Protein AF-0000000084522659 (afdb_homodimer)

pLDDT: mean 86.48, std 11.67, range [44.84, 96.38]

Organism: Aneurinibacillus migulanus (NCBI:txid47500)

Structure (mmCIF, N/CA/C/O backbone):
data_AF-0000000084522659-model_v1
#
loop_
_entity.id
_entity.type
_entity.pdbx_description
1 polymer 'Uncharacterized protein'
#
loop_
_atom_site.group_PDB
_atom_site.id
_atom_site.type_symbol
_atom_site.label_atom_id
_atom_site.label_alt_id
_atom_site.label_comp_id
_atom_site.label_asym_id
_atom_site.label_entity_id
_atom_site.label_seq_id
_atom_site.pdbx_PDB_ins_code
_atom_site.Cartn_x
_atom_site.Cartn_y
_atom_site.Cartn_z
_atom_site.occupancy
_atom_site.B_iso_or_equiv
_atom_site.auth_seq_id
_atom_site.auth_comp_id
_atom_site.auth_asym_id
_atom_site.auth_atom_id
_atom_site.pdbx_PDB_model_num
ATOM 1 N N . MET A 1 1 ? 7.316 15.859 1.615 1 91.12 1 MET A N 1
ATOM 2 C CA . MET A 1 1 ? 8.062 14.625 1.82 1 91.12 1 MET A CA 1
ATOM 3 C C . MET A 1 1 ? 7.426 13.469 1.056 1 91.12 1 MET A C 1
ATOM 5 O O . MET A 1 1 ? 6.203 13.375 0.969 1 91.12 1 MET A O 1
ATOM 9 N N . ILE A 1 2 ? 8.367 12.648 0.399 1 93.44 2 ILE A N 1
ATOM 10 C CA . ILE A 1 2 ? 7.852 11.516 -0.366 1 93.44 2 ILE A CA 1
ATOM 11 C C . ILE A 1 2 ? 8.391 10.211 0.219 1 93.44 2 ILE A C 1
ATOM 13 O O . ILE A 1 2 ? 9.594 10.086 0.467 1 93.44 2 ILE A O 1
ATOM 17 N N . CYS A 1 3 ? 7.516 9.297 0.613 1 95.25 3 CYS A N 1
ATOM 18 C CA . CYS A 1 3 ? 7.863 7.918 0.924 1 95.25 3 CYS A CA 1
ATOM 19 C C . CYS A 1 3 ? 7.676 7.02 -0.293 1 95.25 3 CYS A C 1
ATOM 21 O O . CYS A 1 3 ? 6.699 7.164 -1.03 1 95.25 3 CYS A O 1
ATOM 23 N N . ARG A 1 4 ? 8.656 6.117 -0.403 1 94.81 4 ARG A N 1
ATOM 24 C CA . ARG A 1 4 ? 8.648 5.352 -1.645 1 94.81 4 ARG A CA 1
ATOM 25 C C . ARG A 1 4 ? 9.188 3.941 -1.421 1 94.81 4 ARG A C 1
ATOM 27 O O . ARG A 1 4 ? 10.141 3.75 -0.659 1 94.81 4 ARG A O 1
ATOM 34 N N . VAL A 1 5 ? 8.477 3.064 -2.121 1 95.56 5 VAL A N 1
ATOM 35 C CA . VAL A 1 5 ? 9.016 1.707 -2.166 1 95.56 5 VAL A CA 1
ATOM 36 C C . VAL A 1 5 ? 8.953 1.177 -3.598 1 95.56 5 VAL A C 1
ATOM 38 O O . VAL A 1 5 ? 8.07 1.546 -4.367 1 95.56 5 VAL A O 1
ATOM 41 N N . LEU A 1 6 ? 9.922 0.299 -3.826 1 93.88 6 LEU A N 1
ATOM 42 C CA . LEU A 1 6 ? 9.953 -0.411 -5.102 1 93.88 6 LEU A CA 1
ATOM 43 C C . LEU A 1 6 ? 9.516 -1.86 -4.93 1 93.88 6 LEU A C 1
ATOM 45 O O . LEU A 1 6 ? 9.641 -2.428 -3.84 1 93.88 6 LEU A O 1
ATOM 49 N N . PHE A 1 7 ? 8.875 -2.371 -6.008 1 88.56 7 PHE A N 1
ATOM 50 C CA . PHE A 1 7 ? 8.594 -3.803 -5.977 1 88.56 7 PHE A CA 1
ATOM 51 C C . PHE A 1 7 ? 9.078 -4.477 -7.254 1 88.56 7 PHE A C 1
ATOM 53 O O . PHE A 1 7 ? 9.203 -3.828 -8.297 1 88.56 7 PHE A O 1
ATOM 60 N N . PRO A 1 8 ? 9.438 -5.766 -7.09 1 85 8 PRO A N 1
ATOM 61 C CA . PRO A 1 8 ? 9.969 -6.477 -8.25 1 85 8 PRO A CA 1
ATOM 62 C C . PRO A 1 8 ? 8.953 -6.605 -9.383 1 85 8 PRO A C 1
ATOM 64 O O . PRO A 1 8 ? 7.746 -6.496 -9.156 1 85 8 PRO A O 1
ATOM 67 N N . GLU A 1 9 ? 9.633 -6.832 -10.562 1 80.31 9 GLU A N 1
ATOM 68 C CA . GLU A 1 9 ? 8.797 -7.211 -11.695 1 80.31 9 GLU A CA 1
ATOM 69 C C . GLU A 1 9 ? 8.164 -8.578 -11.484 1 80.31 9 GLU A C 1
ATOM 71 O O . GLU A 1 9 ? 8.781 -9.477 -10.914 1 80.31 9 GLU A O 1
ATOM 76 N N . LYS A 1 10 ? 6.918 -8.688 -11.844 1 82.06 10 LYS A N 1
ATOM 77 C CA . LYS A 1 10 ? 6.203 -9.945 -11.641 1 82.06 10 LYS A CA 1
ATOM 78 C C . LYS A 1 10 ? 6.195 -10.336 -10.164 1 82.06 10 LYS A C 1
ATOM 80 O O . LYS A 1 10 ? 6.523 -11.477 -9.82 1 82.06 10 LYS A O 1
ATOM 85 N N . ALA A 1 11 ? 5.895 -9.484 -9.359 1 86.19 11 ALA A N 1
ATOM 86 C CA . ALA A 1 11 ? 5.961 -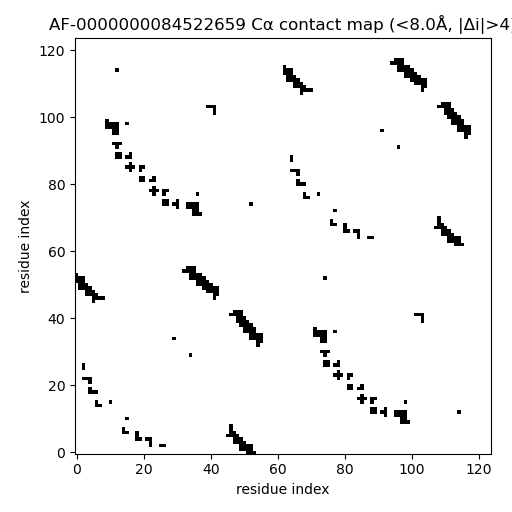9.664 -7.914 1 86.19 11 ALA A CA 1
ATOM 87 C C . ALA A 1 11 ? 5.023 -10.773 -7.449 1 86.19 11 ALA A C 1
ATOM 89 O O . ALA A 1 11 ? 3.889 -10.875 -7.926 1 86.19 11 ALA A O 1
ATOM 90 N N . ARG A 1 12 ? 5.598 -11.633 -6.617 1 90.31 12 ARG A N 1
ATOM 91 C CA . ARG A 1 12 ? 4.719 -12.5 -5.84 1 90.31 12 ARG A CA 1
ATOM 92 C C . ARG A 1 12 ? 4.07 -11.734 -4.691 1 90.31 12 ARG A C 1
ATOM 94 O O . ARG A 1 12 ? 4.52 -10.648 -4.336 1 90.31 12 ARG A O 1
ATOM 101 N N . ALA A 1 13 ? 3.049 -12.289 -4.141 1 91.94 13 ALA A N 1
ATOM 102 C CA . ALA A 1 13 ? 2.336 -11.68 -3.02 1 91.94 13 ALA A CA 1
ATOM 103 C C . ALA A 1 13 ? 3.291 -11.359 -1.875 1 91.94 13 ALA A C 1
ATOM 105 O O . ALA A 1 13 ? 3.215 -10.273 -1.284 1 91.94 13 ALA A O 1
ATOM 106 N N . ILE A 1 14 ? 4.238 -12.203 -1.634 1 91.5 14 ILE A N 1
ATOM 107 C CA . ILE A 1 14 ? 5.145 -12.023 -0.504 1 91.5 14 ILE A CA 1
ATOM 108 C C . ILE A 1 14 ? 6.07 -10.836 -0.771 1 91.5 14 ILE A C 1
ATOM 110 O O . ILE A 1 14 ? 6.406 -10.086 0.147 1 91.5 14 ILE A O 1
ATOM 114 N N . ASP A 1 15 ? 6.441 -10.688 -1.963 1 92.5 15 ASP A N 1
ATOM 115 C CA . ASP A 1 15 ? 7.305 -9.562 -2.318 1 92.5 15 ASP A CA 1
ATOM 116 C C . ASP A 1 15 ? 6.598 -8.227 -2.076 1 92.5 15 ASP A C 1
ATOM 118 O O . ASP A 1 15 ? 7.18 -7.305 -1.503 1 92.5 15 ASP A O 1
ATOM 122 N N . LEU A 1 16 ? 5.355 -8.211 -2.488 1 93.44 16 LEU A N 1
ATOM 123 C CA . LEU A 1 16 ? 4.578 -6.992 -2.301 1 93.44 16 LEU A CA 1
ATOM 124 C C . LEU A 1 16 ? 4.285 -6.754 -0.824 1 93.44 16 LEU A C 1
ATOM 126 O O . LEU A 1 16 ? 4.309 -5.613 -0.357 1 93.44 16 LEU A O 1
ATOM 130 N N . SER A 1 17 ? 4.082 -7.805 -0.126 1 94.62 17 SER A N 1
ATOM 131 C CA . SER A 1 17 ? 3.842 -7.691 1.309 1 94.62 17 SER A CA 1
ATOM 132 C C . SER A 1 17 ? 5.02 -7.035 2.018 1 94.62 17 SER A C 1
ATOM 134 O O . SER A 1 17 ? 4.836 -6.121 2.826 1 94.62 17 SER A O 1
ATOM 136 N N . VAL A 1 18 ? 6.176 -7.445 1.716 1 94.75 18 VAL A N 1
ATOM 137 C CA . VAL A 1 18 ? 7.387 -6.922 2.34 1 94.75 18 VAL A CA 1
ATOM 138 C C . VAL A 1 18 ? 7.555 -5.445 1.979 1 94.75 18 VAL A C 1
ATOM 140 O O . VAL A 1 18 ? 7.871 -4.621 2.84 1 94.75 18 VAL A O 1
ATOM 143 N N . SER A 1 19 ? 7.309 -5.16 0.74 1 95.38 19 SER A N 1
ATOM 144 C CA . SER A 1 19 ? 7.434 -3.779 0.285 1 95.38 19 SER A CA 1
ATOM 145 C C . SER A 1 19 ? 6.418 -2.875 0.973 1 95.38 19 SER A C 1
ATOM 147 O O . SER A 1 19 ? 6.758 -1.78 1.426 1 95.38 19 SER A O 1
ATOM 149 N N . LEU A 1 20 ? 5.211 -3.352 1.047 1 96 20 LEU A N 1
ATOM 150 C CA . LEU A 1 20 ? 4.156 -2.564 1.677 1 96 20 LEU A CA 1
ATOM 151 C C . LEU A 1 20 ? 4.43 -2.385 3.166 1 96 20 LEU A C 1
ATOM 153 O O . LEU A 1 20 ? 4.164 -1.319 3.727 1 96 20 LEU A O 1
ATOM 157 N N . ALA A 1 21 ? 4.996 -3.367 3.834 1 96.38 21 ALA A N 1
ATOM 158 C CA . ALA A 1 21 ? 5.359 -3.258 5.246 1 96.38 21 ALA A CA 1
ATOM 159 C C . ALA A 1 21 ? 6.457 -2.217 5.449 1 96.38 21 ALA A C 1
ATOM 161 O O . ALA A 1 21 ? 6.422 -1.45 6.414 1 96.38 21 ALA A O 1
ATOM 162 N N . SER A 1 22 ? 7.344 -2.24 4.555 1 96.31 22 SER A N 1
ATOM 163 C CA . SER A 1 22 ? 8.406 -1.241 4.598 1 96.31 22 SER A CA 1
ATOM 164 C C . SER A 1 22 ? 7.848 0.17 4.453 1 96.31 22 SER A C 1
ATOM 166 O O . SER A 1 22 ? 8.258 1.082 5.176 1 96.31 22 SER A O 1
ATOM 168 N N . LEU A 1 23 ? 6.945 0.337 3.521 1 96.38 23 LEU A N 1
ATOM 169 C CA . LEU A 1 23 ? 6.305 1.631 3.316 1 96.38 23 LEU A CA 1
ATOM 170 C C . LEU A 1 23 ? 5.52 2.051 4.555 1 96.38 23 LEU A C 1
ATOM 172 O O . LEU A 1 23 ? 5.586 3.209 4.973 1 96.38 23 LEU A O 1
ATOM 176 N N . ALA A 1 24 ? 4.848 1.132 5.117 1 95.75 24 ALA A N 1
ATOM 177 C CA . ALA A 1 24 ? 4.102 1.412 6.34 1 95.75 24 ALA A CA 1
ATOM 178 C C . ALA A 1 24 ? 5.031 1.896 7.453 1 95.75 24 ALA A C 1
ATOM 180 O O . ALA A 1 24 ? 4.711 2.85 8.164 1 95.75 24 ALA A O 1
ATOM 181 N N . THR A 1 25 ? 6.164 1.307 7.586 1 95.62 25 THR A N 1
ATOM 182 C CA . THR A 1 25 ? 7.156 1.685 8.586 1 95.62 25 THR A CA 1
ATOM 183 C C . THR A 1 25 ? 7.668 3.1 8.328 1 95.62 25 THR A C 1
ATOM 185 O O . THR A 1 25 ? 7.836 3.883 9.266 1 95.62 25 THR A O 1
ATOM 188 N N . GLN A 1 26 ? 7.93 3.404 7.086 1 94.62 26 GLN A N 1
ATOM 189 C CA . GLN A 1 26 ? 8.359 4.75 6.715 1 94.62 26 GLN A CA 1
ATOM 190 C C . GLN A 1 26 ? 7.328 5.793 7.133 1 94.62 26 GLN A C 1
ATOM 192 O O . GLN A 1 26 ? 7.68 6.836 7.684 1 94.62 26 GLN A O 1
ATOM 197 N N . LEU A 1 27 ? 6.082 5.484 6.848 1 94.12 27 LEU A N 1
ATOM 198 C CA . LEU A 1 27 ? 4.992 6.402 7.16 1 94.12 27 LEU A CA 1
ATOM 199 C C . LEU A 1 27 ? 4.852 6.586 8.664 1 94.12 27 LEU A C 1
ATOM 201 O O . LEU A 1 27 ? 4.602 7.695 9.141 1 94.12 27 LEU A O 1
ATOM 205 N N . MET A 1 28 ? 5.031 5.555 9.383 1 92.19 28 MET A N 1
ATOM 206 C CA . MET A 1 28 ? 4.969 5.617 10.836 1 92.19 28 MET A CA 1
ATOM 207 C C . MET A 1 28 ? 6.055 6.539 11.391 1 92.19 28 MET A C 1
ATOM 209 O O . MET A 1 28 ? 5.805 7.324 12.305 1 92.19 28 MET A O 1
ATOM 213 N N . LYS A 1 29 ? 7.148 6.465 10.773 1 90.25 29 LYS A N 1
ATOM 214 C CA . LYS A 1 29 ? 8.266 7.297 11.211 1 90.25 29 LYS A CA 1
ATOM 215 C C . LYS A 1 29 ? 8.039 8.758 10.844 1 90.25 29 LYS A C 1
ATOM 217 O O . LYS A 1 29 ? 8.531 9.656 11.531 1 90.25 29 LYS A O 1
ATOM 222 N N . ALA A 1 30 ? 7.336 8.953 9.773 1 83.62 30 ALA A N 1
ATOM 223 C CA . ALA A 1 30 ? 7.035 10.305 9.32 1 83.62 30 ALA A CA 1
ATOM 224 C C . ALA A 1 30 ? 6.016 10.977 10.234 1 83.62 30 ALA A C 1
ATOM 226 O O . ALA A 1 30 ? 5.906 12.203 10.266 1 83.62 30 ALA A O 1
ATOM 227 N N . GLU A 1 31 ? 5.172 10.266 10.977 1 74.5 31 GLU A N 1
ATOM 228 C CA . GLU A 1 31 ? 4.117 10.789 11.844 1 74.5 31 GLU A CA 1
ATOM 229 C C . GLU A 1 31 ? 4.695 11.602 12.992 1 74.5 31 GLU A C 1
ATOM 231 O O . GLU A 1 31 ? 4.004 12.438 13.578 1 74.5 31 GLU A O 1
ATOM 236 N N . THR A 1 32 ? 5.844 11.242 13.289 1 71.25 32 THR A N 1
ATOM 237 C CA . THR A 1 32 ? 6.43 12.055 14.344 1 71.25 32 THR A CA 1
ATOM 238 C C . THR A 1 32 ? 6.18 13.539 14.086 1 71.25 32 THR A C 1
ATOM 240 O O . THR A 1 32 ? 6.129 14.336 15.023 1 71.25 32 THR A O 1
ATOM 243 N N . HIS A 1 33 ? 5.754 13.867 12.93 1 67 33 HIS A N 1
ATOM 244 C CA . HIS A 1 33 ? 5.57 15.273 12.586 1 67 33 HIS A CA 1
ATOM 245 C C . HIS A 1 33 ? 4.137 15.547 12.133 1 67 33 HIS A C 1
ATOM 247 O O . HIS A 1 33 ? 3.893 16.484 11.375 1 67 33 HIS A O 1
ATOM 253 N N . GLN A 1 34 ? 3.23 14.828 12.539 1 79.12 34 GLN A N 1
ATOM 254 C CA . GLN A 1 34 ? 1.827 15.031 12.195 1 79.12 34 GLN A CA 1
ATOM 255 C C . GLN A 1 34 ? 1.665 15.359 10.711 1 79.12 34 GLN A C 1
ATOM 257 O O . GLN A 1 34 ? 1.317 16.484 10.352 1 79.12 34 GLN A O 1
ATOM 262 N N . ARG A 1 35 ? 1.857 14.484 9.883 1 89.19 35 ARG A N 1
ATOM 263 C CA . ARG A 1 35 ? 1.802 14.711 8.445 1 89.19 35 ARG A CA 1
ATOM 264 C C . ARG A 1 35 ? 0.535 14.117 7.844 1 89.19 35 ARG A C 1
ATOM 266 O O . ARG A 1 35 ? 0.05 13.078 8.305 1 89.19 35 ARG A O 1
ATOM 273 N N . ARG A 1 36 ? 0.112 14.883 6.902 1 91.56 36 ARG A N 1
ATOM 274 C CA . ARG A 1 36 ? -1.06 14.406 6.176 1 91.56 36 ARG A CA 1
ATOM 275 C C . ARG A 1 36 ? -0.671 13.883 4.797 1 91.56 36 ARG A C 1
ATOM 277 O O . ARG A 1 36 ? 0.319 14.328 4.215 1 91.56 36 ARG A O 1
ATOM 284 N N . VAL A 1 37 ? -1.474 12.93 4.375 1 91.12 37 VAL A N 1
ATOM 285 C CA . VAL A 1 37 ? -1.276 12.375 3.043 1 91.12 37 VAL A CA 1
ATOM 286 C C . VAL A 1 37 ? -1.912 13.289 1.999 1 91.12 37 VAL A C 1
ATOM 288 O O . VAL A 1 37 ? -3.1 13.609 2.086 1 91.12 37 VAL A O 1
ATOM 291 N N . THR A 1 38 ? -1.085 13.633 1.054 1 90.94 38 THR A N 1
ATOM 292 C CA . THR A 1 38 ? -1.627 14.523 0.035 1 90.94 38 THR A CA 1
ATOM 293 C C . THR A 1 38 ? -1.723 13.812 -1.312 1 90.94 38 THR A C 1
ATOM 295 O O . THR A 1 38 ? -2.367 14.312 -2.238 1 90.94 38 THR A O 1
ATOM 298 N N . GLY A 1 39 ? -1.103 12.641 -1.41 1 90.75 39 GLY A N 1
ATOM 299 C CA . GLY A 1 39 ? -1.16 11.914 -2.666 1 90.75 39 GLY A CA 1
ATOM 300 C C . GLY A 1 39 ? -0.596 10.508 -2.566 1 90.75 39 GLY A C 1
ATOM 301 O O . GLY A 1 39 ? 0.342 10.266 -1.806 1 90.75 39 GLY A O 1
ATOM 302 N N . ILE A 1 40 ? -1.202 9.594 -3.291 1 90.31 40 ILE A N 1
ATOM 303 C CA . ILE A 1 40 ? -0.701 8.234 -3.48 1 90.31 40 ILE A CA 1
ATOM 304 C C . ILE A 1 40 ? -0.581 7.938 -4.973 1 90.31 40 ILE A C 1
ATOM 306 O O . ILE A 1 40 ? -1.51 8.195 -5.742 1 90.31 40 ILE A O 1
ATOM 310 N N . ARG A 1 41 ? 0.595 7.422 -5.355 1 87.75 41 ARG A N 1
ATOM 311 C CA . ARG A 1 41 ? 0.812 7.145 -6.773 1 87.75 41 ARG A CA 1
ATOM 312 C C . ARG A 1 41 ? 1.475 5.785 -6.969 1 87.75 41 ARG A C 1
ATOM 314 O O . ARG A 1 41 ? 2.301 5.367 -6.156 1 87.75 41 ARG A O 1
ATOM 321 N N . PHE A 1 42 ? 0.977 5.137 -7.949 1 87.44 42 PHE A N 1
ATOM 322 C CA . PHE A 1 42 ? 1.654 3.943 -8.445 1 87.44 42 PHE A CA 1
ATOM 323 C C . PHE A 1 42 ? 2.326 4.219 -9.781 1 87.44 42 PHE A C 1
ATOM 325 O O . PHE A 1 42 ? 1.657 4.574 -10.758 1 87.44 42 PHE A O 1
ATOM 332 N N . ASN A 1 43 ? 3.578 4.082 -9.742 1 87.25 43 ASN A N 1
ATOM 333 C CA . ASN A 1 43 ? 4.332 4.211 -10.984 1 87.25 43 ASN A CA 1
ATOM 334 C C . ASN A 1 43 ? 4.602 2.85 -11.625 1 87.25 43 ASN A C 1
ATOM 336 O O . ASN A 1 43 ? 5.457 2.098 -11.156 1 87.25 43 ASN A O 1
ATOM 340 N N . LYS A 1 44 ? 3.947 2.631 -12.734 1 82.12 44 LYS A N 1
ATOM 341 C CA . LYS A 1 44 ? 4.039 1.332 -13.398 1 82.12 44 LYS A CA 1
ATOM 342 C C . LYS A 1 44 ? 5.41 1.139 -14.039 1 82.12 44 LYS A C 1
ATOM 344 O O . LYS A 1 44 ? 5.922 0.019 -14.102 1 82.12 44 LYS A O 1
ATOM 349 N N . GLN A 1 45 ? 5.879 2.166 -14.5 1 84 45 GLN A N 1
ATOM 350 C CA . GLN A 1 45 ? 7.156 2.09 -15.203 1 84 45 GLN A CA 1
ATOM 351 C C . GLN A 1 45 ? 8.289 1.737 -14.242 1 84 45 GLN A C 1
ATOM 353 O O . GLN A 1 45 ? 9.109 0.866 -14.539 1 84 45 GLN A O 1
ATOM 358 N N . ASP A 1 46 ? 8.242 2.361 -13.102 1 84.69 46 ASP A N 1
ATOM 359 C CA . ASP A 1 46 ? 9.305 2.15 -12.117 1 84.69 46 ASP A CA 1
ATOM 360 C C . ASP A 1 46 ? 8.922 1.051 -11.133 1 84.69 46 ASP A C 1
ATOM 362 O O . ASP A 1 46 ? 9.727 0.686 -10.266 1 84.69 46 ASP A O 1
ATOM 366 N N . LYS A 1 47 ? 7.746 0.595 -11.234 1 87.31 47 LYS A N 1
ATOM 367 C CA . LYS A 1 47 ? 7.246 -0.38 -10.266 1 87.31 47 LYS A CA 1
ATOM 368 C C . LYS A 1 47 ? 7.402 0.13 -8.836 1 87.31 47 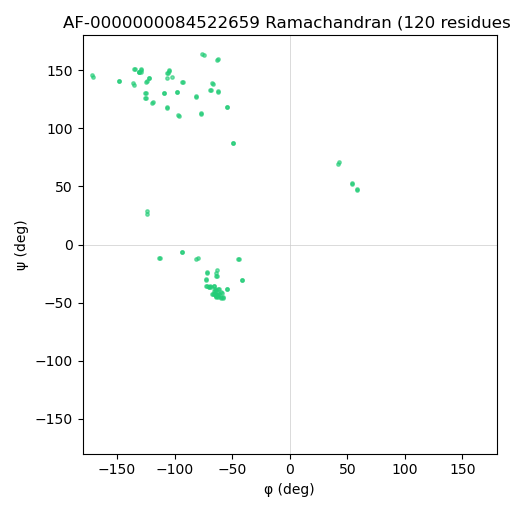LYS A C 1
ATOM 370 O O . LYS A 1 47 ? 7.941 -0.571 -7.977 1 87.31 47 LYS A O 1
ATOM 375 N N . ALA A 1 48 ? 6.898 1.303 -8.68 1 92.62 48 ALA A N 1
ATOM 376 C CA . ALA A 1 48 ? 7.059 1.939 -7.375 1 92.62 48 ALA A CA 1
ATOM 377 C C . ALA A 1 48 ? 5.719 2.453 -6.848 1 92.62 48 ALA A C 1
ATOM 379 O O . ALA A 1 48 ? 4.852 2.85 -7.625 1 92.62 48 ALA A O 1
ATOM 380 N N . ILE A 1 49 ? 5.574 2.447 -5.57 1 93.5 49 ILE A N 1
ATOM 381 C CA . ILE A 1 49 ? 4.492 3.133 -4.871 1 93.5 49 ILE A CA 1
ATOM 382 C C . ILE A 1 49 ? 5.051 4.34 -4.121 1 93.5 49 ILE A C 1
ATOM 384 O O . ILE A 1 49 ? 6.035 4.227 -3.389 1 93.5 49 ILE A O 1
ATOM 388 N N . GLU A 1 50 ? 4.391 5.48 -4.32 1 94.25 50 GLU A N 1
ATOM 389 C CA . GLU A 1 50 ? 4.828 6.723 -3.691 1 94.25 50 GLU A CA 1
ATOM 390 C C . GLU A 1 50 ? 3.699 7.363 -2.887 1 94.25 50 GLU A C 1
ATOM 392 O O . GLU A 1 50 ? 2.545 7.371 -3.322 1 94.25 50 GLU A O 1
ATOM 397 N N . VAL A 1 51 ? 4.098 7.852 -1.794 1 94 51 VAL A N 1
ATOM 398 C CA . VAL A 1 51 ? 3.168 8.586 -0.939 1 94 51 VAL A CA 1
ATOM 399 C C . VAL A 1 51 ? 3.723 9.977 -0.645 1 94 51 VAL A C 1
ATOM 401 O O . VAL A 1 51 ? 4.848 10.109 -0.159 1 94 51 VAL A O 1
ATOM 404 N N . GLU A 1 52 ? 2.879 10.945 -0.936 1 94.19 52 GLU A N 1
ATOM 405 C CA . GLU A 1 52 ? 3.262 12.328 -0.672 1 94.19 52 GLU A CA 1
ATOM 406 C C . GLU A 1 52 ? 2.684 12.82 0.652 1 94.19 52 GLU A C 1
ATOM 408 O O . GLU A 1 52 ? 1.485 12.68 0.903 1 94.19 52 GLU A O 1
ATOM 413 N N . LEU A 1 53 ? 3.572 13.406 1.427 1 94.19 53 LEU A N 1
ATOM 414 C CA . LEU A 1 53 ? 3.191 13.891 2.752 1 94.19 53 LEU A CA 1
ATOM 415 C C . LEU A 1 53 ? 3.467 15.383 2.889 1 94.19 53 LEU A C 1
ATOM 417 O O . LEU A 1 53 ? 4.43 15.891 2.316 1 94.19 53 LEU A O 1
ATOM 421 N N . GLU A 1 54 ? 2.547 15.984 3.607 1 91.94 54 GLU A N 1
ATOM 422 C CA . GLU A 1 54 ? 2.758 17.391 3.971 1 91.94 54 GLU A CA 1
ATOM 423 C C . GLU A 1 54 ? 2.516 17.609 5.461 1 91.94 54 GLU A C 1
ATOM 425 O O . GLU A 1 54 ? 1.705 16.922 6.074 1 91.94 54 GLU A O 1
ATOM 430 N N . GLU A 1 55 ? 3.299 18.578 5.953 1 88.25 55 GLU A N 1
ATOM 431 C CA . GLU A 1 55 ? 3.1 18.938 7.352 1 88.25 55 GLU A CA 1
ATOM 432 C C . GLU A 1 55 ? 1.756 19.625 7.559 1 88.25 55 GLU A C 1
ATOM 434 O O . GLU A 1 55 ? 1.324 20.422 6.719 1 88.25 55 GLU A O 1
ATOM 439 N N . ILE A 1 56 ? 1.055 19.172 8.578 1 81.94 56 ILE A N 1
ATOM 440 C CA . ILE A 1 56 ? -0.171 19.875 8.953 1 81.94 56 ILE A CA 1
ATOM 441 C C . ILE A 1 56 ? 0.176 21.141 9.719 1 81.94 56 ILE A C 1
ATOM 443 O O . ILE A 1 56 ? 0.875 21.094 10.734 1 81.94 56 ILE A O 1
ATOM 447 N N . PRO A 1 57 ? -0.149 22.234 9.047 1 72.69 57 PRO A N 1
ATOM 448 C CA . PRO A 1 57 ? 0.181 23.469 9.742 1 72.69 57 PRO A CA 1
ATOM 449 C C . PRO A 1 57 ? -0.422 23.547 11.141 1 72.69 57 PRO A C 1
ATOM 451 O O . PRO A 1 57 ? -1.505 23.016 11.383 1 72.69 57 PRO A O 1
ATOM 454 N N . ASP A 1 58 ? 0.412 23.641 12.148 1 65.88 58 ASP A N 1
ATOM 455 C CA . ASP A 1 58 ? -0.075 23.891 13.508 1 65.88 58 ASP A CA 1
ATOM 456 C C . ASP A 1 58 ? -1.045 25.062 13.539 1 65.88 58 ASP A C 1
ATOM 458 O O . ASP A 1 58 ? -0.728 26.156 13.047 1 65.88 58 ASP A O 1
ATOM 462 N N . GLU A 1 59 ? -2.326 24.703 13.305 1 58.53 59 GLU A N 1
ATOM 463 C CA . GLU A 1 59 ? -3.225 25.844 13.438 1 58.53 59 GLU A CA 1
ATOM 464 C C . GLU A 1 59 ? -2.836 26.703 14.633 1 58.53 59 GLU A C 1
ATOM 466 O O . GLU A 1 59 ? -3.314 27.844 14.766 1 58.53 59 GLU A O 1
ATOM 471 N N . SER A 1 60 ? -2.352 26.219 15.547 1 55.56 60 SER A N 1
ATOM 472 C CA . SER A 1 60 ? -2.123 27.141 16.641 1 55.56 60 SER A CA 1
ATOM 473 C C . SER A 1 60 ? -1.121 28.234 16.25 1 55.56 60 SER A C 1
ATOM 475 O O . SER A 1 60 ? -0.881 29.172 17.016 1 55.56 60 SER A O 1
ATOM 477 N N . SER A 1 61 ? -0.249 28 15.281 1 49.22 61 SER A N 1
ATOM 478 C CA . SER A 1 61 ? 0.643 29.141 15.031 1 49.22 61 SER A CA 1
ATOM 479 C C . SER A 1 61 ? -0.039 30.203 14.188 1 49.22 61 SER A C 1
ATOM 481 O O . SER A 1 61 ? 0.61 31.141 13.719 1 49.22 61 SER A O 1
ATOM 483 N N . LEU A 1 62 ? -1.167 29.859 13.625 1 44.84 62 LEU A N 1
ATOM 484 C CA . LEU A 1 62 ? -1.752 31.062 13.031 1 44.84 62 LEU A CA 1
ATOM 485 C C . LEU A 1 62 ? -2.396 31.938 14.102 1 44.84 62 LEU A C 1
ATOM 487 O O . LEU A 1 62 ? -3.072 31.438 15 1 44.84 62 LEU A O 1
ATOM 491 N N . MET B 1 1 ? -8.188 -13.484 -6.871 1 90.5 1 MET B N 1
ATOM 492 C CA . MET B 1 1 ? -8.375 -12.992 -5.508 1 90.5 1 MET B CA 1
ATOM 493 C C . MET B 1 1 ? -7.961 -11.531 -5.395 1 90.5 1 MET B C 1
ATOM 495 O O . MET B 1 1 ? -6.988 -11.109 -6.02 1 90.5 1 MET B O 1
ATOM 499 N N . ILE B 1 2 ? -8.859 -10.75 -4.613 1 93.06 2 ILE B N 1
ATOM 500 C CA . ILE B 1 2 ? -8.555 -9.336 -4.449 1 93.06 2 ILE B CA 1
ATOM 501 C C . ILE B 1 2 ? -8.359 -9.016 -2.969 1 93.06 2 ILE B C 1
ATOM 503 O O . ILE B 1 2 ? -9.188 -9.398 -2.133 1 93.06 2 ILE B O 1
ATOM 507 N N . CYS B 1 3 ? -7.199 -8.5 -2.6 1 95 3 CYS B N 1
ATOM 508 C CA . CYS B 1 3 ? -6.973 -7.891 -1.294 1 95 3 CYS B CA 1
ATOM 509 C C . CYS B 1 3 ? -7.227 -6.387 -1.341 1 95 3 CYS B C 1
ATOM 511 O O . CYS B 1 3 ? -6.844 -5.719 -2.301 1 95 3 CYS B O 1
ATOM 513 N N . ARG B 1 4 ? -7.859 -5.957 -0.234 1 94.69 4 ARG B N 1
ATOM 514 C CA . ARG B 1 4 ? -8.305 -4.57 -0.281 1 94.69 4 ARG B CA 1
ATOM 515 C C . ARG B 1 4 ? -8.266 -3.934 1.104 1 94.69 4 ARG B C 1
ATOM 517 O O . ARG B 1 4 ? -8.586 -4.586 2.102 1 94.69 4 ARG B O 1
ATOM 524 N N . VAL B 1 5 ? -7.832 -2.668 1.015 1 95.5 5 VAL B N 1
ATOM 525 C CA . VAL B 1 5 ? -7.941 -1.875 2.234 1 95.5 5 VAL B CA 1
ATOM 526 C C . VAL B 1 5 ? -8.516 -0.499 1.904 1 95.5 5 VAL B C 1
ATOM 528 O O . VAL B 1 5 ? -8.305 0.025 0.81 1 95.5 5 VAL B O 1
ATOM 531 N N . LEU B 1 6 ? -9.188 0.015 2.928 1 93.75 6 LEU B N 1
ATOM 532 C CA . LEU B 1 6 ? -9.711 1.374 2.848 1 93.75 6 LEU B CA 1
ATOM 533 C C . LEU B 1 6 ? -8.898 2.324 3.715 1 93.75 6 LEU B C 1
ATOM 535 O O . LEU B 1 6 ? -8.281 1.903 4.695 1 93.75 6 LEU B O 1
ATOM 539 N N . PHE B 1 7 ? -8.82 3.572 3.225 1 88.5 7 PHE B N 1
ATOM 540 C CA . PHE B 1 7 ? -8.211 4.57 4.102 1 88.5 7 PHE B CA 1
ATOM 541 C C . PHE B 1 7 ? -9.109 5.797 4.227 1 88.5 7 PHE B C 1
ATOM 543 O O . PHE B 1 7 ? -9.922 6.074 3.344 1 88.5 7 PHE B O 1
ATOM 550 N N . PRO B 1 8 ? -9 6.438 5.402 1 84.81 8 PRO B N 1
ATOM 551 C CA . PRO B 1 8 ? -9.867 7.59 5.645 1 84.81 8 PRO B CA 1
ATOM 552 C C . PRO B 1 8 ? -9.617 8.734 4.66 1 84.81 8 PRO B C 1
ATOM 554 O O . PRO B 1 8 ? -8.547 8.805 4.047 1 84.81 8 PRO B O 1
ATOM 557 N N . GLU B 1 9 ? -10.719 9.547 4.633 1 80.81 9 GLU B N 1
ATOM 558 C CA . GLU B 1 9 ? -10.547 10.805 3.922 1 80.81 9 GLU B CA 1
ATOM 559 C C . GLU B 1 9 ? -9.57 11.719 4.648 1 80.81 9 GLU B C 1
ATOM 561 O O . GLU B 1 9 ? -9.531 11.75 5.879 1 80.81 9 GLU B O 1
ATOM 566 N N . LYS B 1 10 ? -8.742 12.352 3.904 1 82.19 10 LYS B N 1
ATOM 567 C CA . LYS B 1 10 ? -7.738 13.227 4.508 1 82.19 10 LYS B CA 1
ATOM 568 C C . LYS B 1 10 ? -6.848 12.445 5.473 1 82.19 10 LYS B C 1
ATOM 570 O O . LYS B 1 10 ? -6.641 12.867 6.613 1 82.19 10 LYS B O 1
ATOM 575 N N . ALA B 1 11 ? -6.402 11.391 5.094 1 86.56 11 ALA B N 1
ATOM 576 C CA . ALA B 1 11 ? -5.645 10.469 5.938 1 86.56 11 ALA B CA 1
ATOM 577 C C . ALA B 1 11 ? -4.355 11.117 6.434 1 86.56 11 ALA B C 1
ATOM 579 O O . ALA B 1 11 ? -3.666 11.805 5.676 1 86.56 11 ALA B O 1
ATOM 580 N N . ARG B 1 12 ? -4.156 10.977 7.738 1 90.38 12 ARG B N 1
ATOM 581 C CA . ARG B 1 12 ? -2.812 11.227 8.258 1 90.38 12 ARG B CA 1
ATOM 582 C C . ARG B 1 12 ? -1.871 10.07 7.906 1 90.38 12 ARG B C 1
ATOM 584 O O . ARG B 1 12 ? -2.32 8.984 7.547 1 90.38 12 ARG B O 1
ATOM 591 N N . ALA B 1 13 ? -0.627 10.312 8.008 1 92.12 13 ALA B N 1
ATOM 592 C CA . ALA B 1 13 ? 0.391 9.305 7.727 1 92.12 13 ALA B CA 1
ATOM 593 C C . ALA B 1 13 ? 0.151 8.039 8.547 1 92.12 13 ALA B C 1
ATOM 595 O O . ALA B 1 13 ? 0.251 6.922 8.023 1 92.12 13 ALA B O 1
ATOM 596 N N . ILE B 1 14 ? -0.265 8.18 9.766 1 91.94 14 ILE B N 1
ATOM 597 C CA . ILE B 1 14 ? -0.441 7.035 10.648 1 91.94 14 ILE B CA 1
ATOM 598 C C . ILE B 1 14 ? -1.632 6.199 10.188 1 91.94 14 ILE B C 1
ATOM 600 O O . ILE B 1 14 ? -1.605 4.969 10.266 1 91.94 14 ILE B O 1
ATOM 604 N N . ASP B 1 15 ? -2.617 6.816 9.719 1 92.56 15 ASP B N 1
ATOM 605 C CA . ASP B 1 15 ? -3.787 6.102 9.227 1 92.56 15 ASP B CA 1
ATOM 606 C C . ASP B 1 15 ? -3.43 5.23 8.023 1 92.56 15 ASP B C 1
ATOM 608 O O . ASP B 1 15 ? -3.826 4.062 7.953 1 92.56 15 ASP B O 1
ATOM 612 N N . LEU B 1 16 ? -2.662 5.836 7.152 1 93.5 16 LEU B N 1
ATOM 613 C CA . LEU B 1 16 ? -2.244 5.094 5.969 1 93.5 16 LEU B CA 1
ATOM 614 C C . LEU B 1 16 ? -1.285 3.969 6.344 1 93.5 16 LEU B C 1
ATOM 616 O O . LEU B 1 16 ? -1.349 2.877 5.773 1 93.5 16 LEU B O 1
ATOM 620 N N . SER B 1 17 ? -0.479 4.23 7.289 1 94.75 17 SER B N 1
ATOM 621 C CA . SER B 1 17 ? 0.452 3.209 7.754 1 94.75 17 SER B CA 1
ATOM 622 C C . SER B 1 17 ? -0.29 1.974 8.258 1 94.75 17 SER B C 1
ATOM 624 O O . SER B 1 17 ? 0.057 0.847 7.895 1 94.75 17 SER B O 1
ATOM 626 N N . VAL B 1 18 ? -1.288 2.16 9.016 1 94.88 18 VAL B N 1
ATOM 627 C CA . VAL B 1 18 ? -2.064 1.062 9.586 1 94.88 18 VAL B CA 1
ATOM 628 C C . VAL B 1 18 ? -2.77 0.298 8.469 1 94.88 18 VAL B C 1
ATOM 630 O O . VAL B 1 18 ? -2.773 -0.936 8.461 1 94.88 18 VAL B O 1
ATOM 633 N N . SER B 1 19 ? -3.305 1.031 7.559 1 95.44 19 SER B N 1
ATOM 634 C CA . SER B 1 19 ? -4 0.404 6.441 1 95.44 19 SER B CA 1
ATOM 635 C C . SER B 1 19 ? -3.041 -0.419 5.586 1 95.44 19 SER B C 1
ATOM 637 O O . SER B 1 19 ? -3.354 -1.55 5.207 1 95.44 19 SER B O 1
ATOM 639 N N . LEU B 1 20 ? -1.908 0.156 5.309 1 96 20 LEU B N 1
ATOM 640 C CA . LEU B 1 20 ? -0.921 -0.542 4.492 1 96 20 LEU B CA 1
ATOM 641 C C . LEU B 1 20 ? -0.393 -1.776 5.215 1 96 20 LEU B C 1
ATOM 643 O O . LEU B 1 20 ? -0.15 -2.811 4.59 1 96 20 LEU B O 1
ATOM 647 N N . ALA B 1 21 ? -0.238 -1.741 6.531 1 96.38 21 ALA B N 1
ATOM 648 C CA . ALA B 1 21 ? 0.193 -2.896 7.316 1 96.38 21 ALA B CA 1
ATOM 649 C C . ALA B 1 21 ? -0.846 -4.012 7.262 1 96.38 21 ALA B C 1
ATOM 651 O O . ALA B 1 21 ? -0.497 -5.191 7.152 1 96.38 21 ALA B O 1
ATOM 652 N N . SER B 1 22 ? -2.037 -3.586 7.324 1 96.31 22 SER B N 1
ATOM 653 C CA . SER B 1 22 ? -3.125 -4.555 7.211 1 96.31 22 SER B CA 1
ATOM 654 C C . SER B 1 22 ? -3.107 -5.246 5.852 1 96.31 22 SER B C 1
ATOM 656 O O . SER B 1 22 ? -3.283 -6.465 5.77 1 96.31 22 SER B O 1
ATOM 658 N N . LEU B 1 23 ? -2.932 -4.469 4.816 1 96.25 23 LEU B N 1
ATOM 659 C CA . LEU B 1 23 ? -2.854 -5.02 3.467 1 96.25 23 LEU B CA 1
ATOM 660 C C . LEU B 1 23 ? -1.668 -5.973 3.336 1 96.25 23 LEU B C 1
ATOM 662 O O . LEU B 1 23 ? -1.792 -7.051 2.75 1 96.25 23 LEU B O 1
ATOM 666 N N . ALA B 1 24 ? -0.588 -5.59 3.883 1 95.75 24 ALA B N 1
ATOM 667 C CA . ALA B 1 24 ? 0.595 -6.445 3.863 1 95.75 24 ALA B CA 1
ATOM 668 C C . ALA B 1 24 ? 0.316 -7.785 4.539 1 95.75 24 ALA B C 1
ATOM 670 O O . ALA B 1 24 ? 0.71 -8.836 4.035 1 95.75 24 ALA B O 1
ATOM 671 N N . THR B 1 25 ? -0.369 -7.777 5.629 1 95.38 25 THR B N 1
ATOM 672 C CA . THR B 1 25 ? -0.731 -8.984 6.367 1 95.38 25 THR B CA 1
ATOM 673 C C . THR B 1 25 ? -1.646 -9.875 5.527 1 95.38 25 THR B C 1
ATOM 675 O O . THR B 1 25 ? -1.479 -11.094 5.504 1 95.38 25 THR B O 1
ATOM 678 N N . GLN B 1 26 ? -2.605 -9.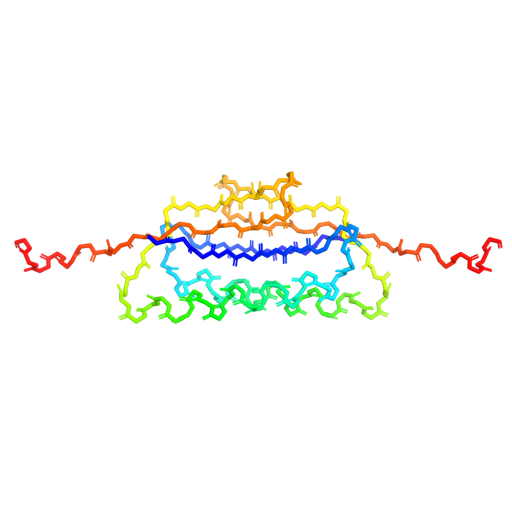266 4.871 1 94.38 26 GLN B N 1
ATOM 679 C CA . GLN B 1 26 ? -3.496 -10.008 3.982 1 94.38 26 GLN B CA 1
ATOM 680 C C . GLN B 1 26 ? -2.709 -10.727 2.891 1 94.38 26 GLN B C 1
ATOM 682 O O . GLN B 1 26 ? -2.963 -11.898 2.605 1 94.38 26 GLN B O 1
ATOM 687 N N . LEU B 1 27 ? -1.783 -10.008 2.285 1 94.06 27 LEU B N 1
ATOM 688 C CA . LEU B 1 27 ? -0.975 -10.562 1.202 1 94.06 27 LEU B CA 1
ATOM 689 C C . LEU B 1 27 ? -0.11 -11.711 1.703 1 94.06 27 LEU B C 1
ATOM 691 O O . LEU B 1 27 ? 0.051 -12.719 1.01 1 94.06 27 LEU B O 1
ATOM 695 N N . MET B 1 28 ? 0.409 -11.57 2.873 1 91.5 28 MET B N 1
ATOM 696 C CA . MET B 1 28 ? 1.216 -12.625 3.475 1 91.5 28 MET B CA 1
ATOM 697 C C . MET B 1 28 ? 0.395 -13.898 3.664 1 91.5 28 MET B C 1
ATOM 699 O O . MET B 1 28 ? 0.881 -15 3.402 1 91.5 28 MET B O 1
ATOM 703 N N . LYS B 1 29 ? -0.809 -13.688 4.02 1 89.75 29 LYS B N 1
ATOM 704 C CA . LYS B 1 29 ? -1.692 -14.836 4.238 1 89.75 29 LYS B CA 1
ATOM 705 C C . LYS B 1 29 ? -2.09 -15.484 2.918 1 89.75 29 LYS B C 1
ATOM 707 O O . LYS B 1 29 ? -2.346 -16.688 2.867 1 89.75 29 LYS B O 1
ATOM 712 N N . ALA B 1 30 ? -2.143 -14.672 1.914 1 83.25 30 ALA B N 1
ATOM 713 C CA . ALA B 1 30 ? -2.498 -15.164 0.588 1 83.25 30 ALA B CA 1
ATOM 714 C C . ALA B 1 30 ? -1.362 -15.992 -0.012 1 83.25 30 ALA B C 1
ATOM 716 O O . ALA B 1 30 ? -1.582 -16.781 -0.928 1 83.25 30 ALA B O 1
ATOM 717 N N . GLU B 1 31 ? -0.098 -15.812 0.372 1 73.75 31 GLU B N 1
ATOM 718 C CA . GLU B 1 31 ? 1.076 -16.484 -0.173 1 73.75 31 GLU B CA 1
ATOM 719 C C . GLU B 1 31 ? 1.013 -17.984 0.075 1 73.75 31 GLU B C 1
ATOM 721 O O . GLU B 1 31 ? 1.686 -18.766 -0.607 1 73.75 31 GLU B O 1
ATOM 726 N N . THR B 1 32 ? 0.324 -18.281 1.099 1 70.56 32 THR B N 1
ATOM 727 C CA . THR B 1 32 ? 0.242 -19.719 1.324 1 70.56 32 THR B CA 1
ATOM 728 C C . THR B 1 32 ? -0.025 -20.469 0.016 1 70.56 32 THR B C 1
ATOM 730 O O . THR B 1 32 ? 0.358 -21.625 -0.137 1 70.56 32 THR B O 1
ATOM 733 N N . HIS B 1 33 ? -0.365 -19.766 -0.982 1 66.69 33 HIS B N 1
ATOM 734 C CA . HIS B 1 33 ? -0.711 -20.422 -2.24 1 66.69 33 HIS B CA 1
ATOM 735 C C . HIS B 1 33 ? 0.143 -19.891 -3.387 1 66.69 33 HIS B C 1
ATOM 737 O O . HIS B 1 33 ? -0.281 -19.922 -4.547 1 66.69 33 HIS B O 1
ATOM 743 N N . GLN B 1 34 ? 1.251 -19.469 -3.18 1 78.19 34 GLN B N 1
ATOM 744 C CA . GLN B 1 34 ? 2.156 -18.969 -4.215 1 78.19 34 GLN B CA 1
ATOM 745 C C . GLN B 1 34 ? 1.415 -18.109 -5.23 1 78.19 34 GLN B C 1
ATOM 747 O O . GLN B 1 34 ? 1.29 -18.484 -6.398 1 78.19 34 GLN B O 1
ATOM 752 N N . ARG B 1 35 ? 0.989 -17.031 -4.887 1 88.44 35 ARG B N 1
ATOM 753 C CA . ARG B 1 35 ? 0.204 -16.156 -5.754 1 88.44 35 ARG B CA 1
ATOM 754 C C . ARG B 1 35 ? 1.056 -15.016 -6.297 1 88.44 35 ARG B C 1
ATOM 756 O O . ARG B 1 35 ? 1.955 -14.523 -5.613 1 88.44 35 ARG B O 1
ATOM 763 N N . ARG B 1 36 ? 0.695 -14.742 -7.52 1 91.25 36 ARG B N 1
ATOM 764 C CA . ARG B 1 36 ? 1.371 -13.625 -8.164 1 91.25 36 ARG B CA 1
ATOM 765 C C . ARG B 1 36 ? 0.466 -12.398 -8.227 1 91.25 36 ARG B C 1
ATOM 767 O O . ARG B 1 36 ? -0.758 -12.523 -8.289 1 91.25 36 ARG B O 1
ATOM 774 N N . VAL B 1 37 ? 1.146 -11.281 -8.172 1 90.94 37 VAL B N 1
ATOM 775 C CA . VAL B 1 37 ? 0.421 -10.023 -8.297 1 90.94 37 VAL B CA 1
ATOM 776 C C . VAL B 1 37 ? 0.149 -9.727 -9.766 1 90.94 37 VAL B C 1
ATOM 778 O O . VAL B 1 37 ? 1.074 -9.695 -10.586 1 90.94 37 VAL B O 1
ATOM 781 N N . THR B 1 38 ? -1.11 -9.469 -10.008 1 90.75 38 THR B N 1
ATOM 782 C CA . THR B 1 38 ? -1.441 -9.203 -11.406 1 90.75 38 THR B CA 1
ATOM 783 C C . THR B 1 38 ? -1.887 -7.754 -11.586 1 90.75 38 THR B C 1
ATOM 785 O O . THR B 1 38 ? -1.981 -7.262 -12.711 1 90.75 38 THR B O 1
ATOM 788 N N . GLY B 1 39 ? -2.137 -7.059 -10.469 1 90.81 39 GLY B N 1
ATO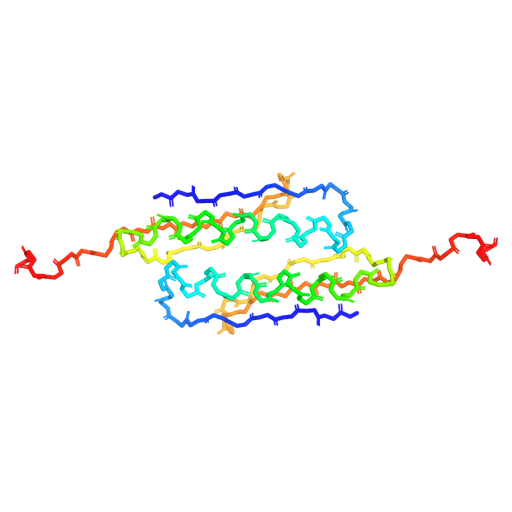M 789 C CA . GLY B 1 39 ? -2.564 -5.672 -10.578 1 90.81 39 GLY B CA 1
ATOM 790 C C . GLY B 1 39 ? -2.609 -4.961 -9.234 1 90.81 39 GLY B C 1
ATOM 791 O O . GLY B 1 39 ? -2.906 -5.578 -8.211 1 90.81 39 GLY B O 1
ATOM 792 N N . ILE B 1 40 ? -2.291 -3.713 -9.258 1 90 40 ILE B N 1
ATOM 793 C CA . ILE B 1 40 ? -2.455 -2.807 -8.125 1 90 40 ILE B CA 1
ATOM 794 C C . ILE B 1 40 ? -3.27 -1.589 -8.547 1 90 40 ILE B C 1
ATOM 796 O O . ILE B 1 40 ? -2.996 -0.983 -9.586 1 90 40 ILE B O 1
ATOM 800 N N . ARG B 1 41 ? -4.285 -1.285 -7.75 1 87.75 41 ARG B N 1
ATOM 801 C CA . ARG B 1 41 ? -5.148 -0.167 -8.109 1 87.75 41 ARG B CA 1
ATOM 802 C C . ARG B 1 41 ? -5.438 0.716 -6.902 1 87.75 41 ARG B C 1
ATOM 804 O O . ARG B 1 41 ? -5.578 0.218 -5.785 1 87.75 41 ARG B O 1
ATOM 811 N N . PHE B 1 42 ? -5.379 1.954 -7.184 1 87.38 42 PHE B N 1
ATOM 812 C CA . PHE B 1 42 ? -5.871 2.93 -6.219 1 87.38 42 PHE B CA 1
ATOM 813 C C . PHE B 1 42 ? -7.195 3.523 -6.676 1 87.38 42 PHE B C 1
ATOM 815 O O . PHE B 1 42 ? -7.27 4.145 -7.738 1 87.38 42 PHE B O 1
ATOM 822 N N . ASN B 1 43 ? -8.141 3.295 -5.887 1 86.75 43 ASN B N 1
ATOM 823 C CA . ASN B 1 43 ? -9.445 3.896 -6.152 1 86.75 43 ASN B CA 1
ATOM 824 C C . ASN B 1 43 ? -9.648 5.176 -5.348 1 86.75 43 ASN B C 1
ATOM 826 O O . ASN B 1 43 ? -9.891 5.125 -4.141 1 86.75 43 ASN B O 1
ATOM 830 N N . LYS B 1 44 ? -9.672 6.254 -6.062 1 82.12 44 LYS B N 1
ATOM 831 C CA . LYS B 1 44 ? -9.758 7.559 -5.41 1 82.12 44 LYS B CA 1
ATOM 832 C C . LYS B 1 44 ? -11.156 7.793 -4.844 1 82.12 44 LYS B C 1
ATOM 834 O O . LYS B 1 44 ? -11.312 8.445 -3.809 1 82.12 44 LYS B O 1
ATOM 839 N N . GLN B 1 45 ? -12.047 7.332 -5.531 1 83.81 45 GLN B N 1
ATOM 840 C CA . GLN B 1 45 ? -13.43 7.555 -5.121 1 83.81 45 GLN B CA 1
ATOM 841 C C . GLN B 1 45 ? -13.742 6.82 -3.822 1 83.81 45 GLN B C 1
ATOM 843 O O . GLN B 1 45 ? -14.336 7.395 -2.904 1 83.81 45 GLN B O 1
ATOM 848 N N . ASP B 1 46 ? -13.258 5.613 -3.76 1 84.44 46 ASP B N 1
ATOM 849 C CA . ASP B 1 46 ? -13.547 4.785 -2.59 1 84.44 46 ASP B CA 1
ATOM 850 C C . ASP B 1 46 ? -12.438 4.906 -1.55 1 84.44 46 ASP B C 1
ATOM 852 O O . ASP B 1 46 ? -12.531 4.332 -0.463 1 84.44 46 ASP B O 1
ATOM 856 N N . LYS B 1 47 ? -11.422 5.578 -1.895 1 87.19 47 LYS B N 1
ATOM 857 C CA . LYS B 1 47 ? -1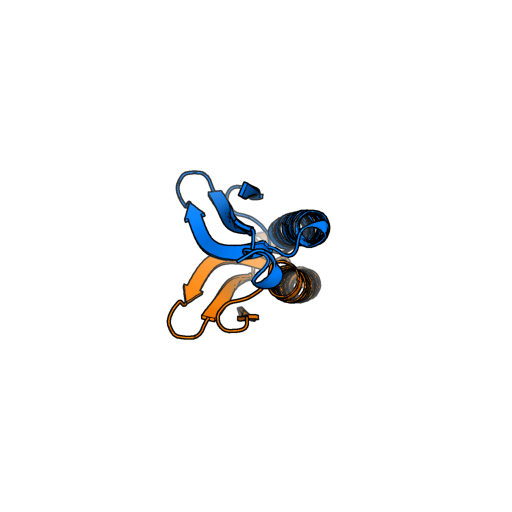0.258 5.664 -1.018 1 87.19 47 LYS B CA 1
ATOM 858 C C . LYS B 1 47 ? -9.766 4.277 -0.625 1 87.19 47 LYS B C 1
ATOM 860 O O . LYS B 1 47 ? -9.578 3.99 0.56 1 87.19 47 LYS B O 1
ATOM 865 N N . ALA B 1 48 ? -9.555 3.529 -1.652 1 92.69 48 ALA B N 1
ATOM 866 C CA . ALA B 1 48 ? -9.164 2.146 -1.405 1 92.69 48 ALA B CA 1
ATOM 867 C C . ALA B 1 48 ? -7.93 1.771 -2.229 1 92.69 48 ALA B C 1
ATOM 869 O O . ALA B 1 48 ? -7.734 2.289 -3.33 1 92.69 48 ALA B O 1
ATOM 870 N N . ILE B 1 49 ? -7.133 0.896 -1.703 1 93.5 49 ILE B N 1
ATOM 871 C CA . ILE B 1 49 ? -6.062 0.22 -2.43 1 93.5 49 ILE B CA 1
ATOM 872 C C . ILE B 1 49 ? -6.426 -1.249 -2.633 1 93.5 49 ILE B C 1
ATOM 874 O O . ILE B 1 49 ? -6.801 -1.939 -1.682 1 93.5 49 ILE B O 1
ATOM 878 N N . GLU B 1 50 ? -6.297 -1.675 -3.875 1 94.19 50 GLU B N 1
ATOM 879 C CA . GLU B 1 50 ? -6.637 -3.053 -4.223 1 94.19 50 GLU B CA 1
ATOM 880 C C . GLU B 1 50 ? -5.457 -3.758 -4.887 1 94.19 50 GLU B C 1
ATOM 882 O O . GLU B 1 50 ? -4.75 -3.164 -5.707 1 94.19 50 GLU B O 1
ATOM 887 N N . VAL B 1 51 ? -5.336 -4.957 -4.523 1 93.81 51 VAL B N 1
ATOM 888 C CA . VAL B 1 51 ? -4.316 -5.812 -5.125 1 93.81 51 VAL B CA 1
ATOM 889 C C . VAL B 1 51 ? -4.961 -7.082 -5.676 1 93.81 51 VAL B C 1
ATOM 891 O O . VAL B 1 51 ? -5.656 -7.797 -4.953 1 93.81 51 VAL B O 1
ATOM 894 N N . GLU B 1 52 ? -4.668 -7.297 -6.945 1 94.06 52 GLU B N 1
ATOM 895 C CA . GLU B 1 52 ? -5.191 -8.492 -7.598 1 94.06 52 GLU B CA 1
ATOM 896 C C . GLU B 1 52 ? -4.148 -9.609 -7.625 1 94.06 52 GLU B C 1
ATOM 898 O O . GLU B 1 52 ? -3.006 -9.391 -8.031 1 94.06 52 GLU B O 1
ATOM 903 N N . LEU B 1 53 ? -4.609 -10.766 -7.207 1 93.94 53 LEU B N 1
ATOM 904 C CA . LEU B 1 53 ? -3.725 -11.922 -7.121 1 93.94 53 LEU B CA 1
ATOM 905 C C . LEU B 1 53 ? -4.254 -13.078 -7.969 1 93.94 53 LEU B C 1
ATOM 907 O O . LEU B 1 53 ? -5.465 -13.258 -8.086 1 93.94 53 LEU B O 1
ATOM 911 N N . GLU B 1 54 ? -3.295 -13.758 -8.547 1 91.31 54 GLU B N 1
ATOM 912 C CA . GLU B 1 54 ? -3.629 -14.984 -9.25 1 91.31 54 GLU B CA 1
ATOM 913 C C . GLU B 1 54 ? -2.703 -16.125 -8.836 1 91.31 54 GLU B C 1
ATOM 915 O O . GLU B 1 54 ? -1.549 -15.898 -8.477 1 91.31 54 GLU B O 1
ATOM 920 N N . GLU B 1 55 ? -3.34 -17.328 -8.883 1 87.56 55 GLU B N 1
ATOM 921 C CA . GLU B 1 55 ? -2.529 -18.5 -8.602 1 87.56 55 GLU B CA 1
ATOM 922 C C . GLU B 1 55 ? -1.532 -18.766 -9.719 1 87.56 55 GLU B C 1
ATOM 924 O O . GLU B 1 55 ? -1.85 -18.594 -10.898 1 87.56 55 GLU B O 1
ATOM 929 N N . ILE B 1 56 ? -0.287 -19.016 -9.32 1 80.25 56 ILE B N 1
ATOM 930 C CA . ILE B 1 56 ? 0.706 -19.422 -10.305 1 80.25 56 ILE B CA 1
ATOM 931 C C . ILE B 1 56 ? 0.49 -20.891 -10.672 1 80.25 56 ILE B C 1
ATOM 933 O O . ILE B 1 56 ? 0.486 -21.766 -9.797 1 80.25 56 ILE B O 1
ATOM 937 N N . PRO B 1 57 ? 0.088 -21.016 -11.922 1 71.38 57 PRO B N 1
ATOM 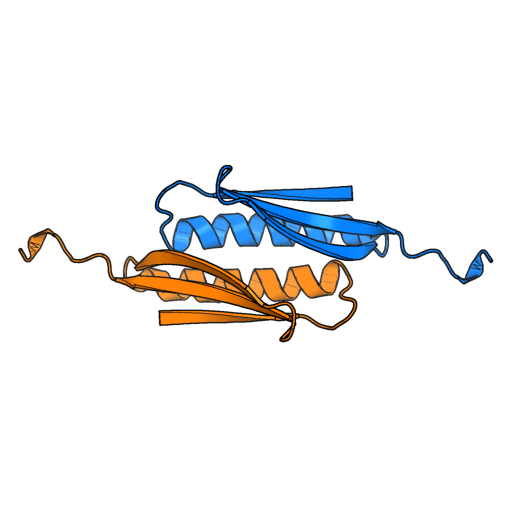938 C CA . PRO B 1 57 ? -0.141 -22.406 -12.305 1 71.38 57 PRO B CA 1
ATOM 939 C C . PRO B 1 57 ? 1.075 -23.297 -12.055 1 71.38 57 PRO B C 1
ATOM 941 O O . PRO B 1 57 ? 2.215 -22.844 -12.148 1 71.38 57 PRO B O 1
ATOM 944 N N . ASP B 1 58 ? 0.934 -24.297 -11.211 1 64.31 58 ASP B N 1
ATOM 945 C CA . ASP B 1 58 ? 1.988 -25.297 -11.047 1 64.31 58 ASP B CA 1
ATOM 946 C C . ASP B 1 58 ? 2.461 -25.828 -12.398 1 64.31 58 ASP B C 1
ATOM 948 O O . ASP B 1 58 ? 1.65 -26.266 -13.219 1 64.31 58 ASP B O 1
ATOM 952 N N . GLU B 1 59 ? 3.443 -25.078 -12.93 1 57.62 59 GLU B N 1
ATOM 953 C CA . GLU B 1 59 ? 3.928 -25.672 -14.172 1 57.62 59 GLU B CA 1
ATOM 954 C C . GLU B 1 59 ? 4.062 -27.188 -14.047 1 57.62 59 GLU B C 1
ATOM 956 O O . GLU B 1 59 ? 4.238 -27.875 -15.047 1 57.62 59 GLU B O 1
ATOM 961 N N . SER B 1 60 ? 4.32 -27.656 -13.016 1 54.88 60 SER B N 1
ATOM 962 C CA . SER B 1 60 ? 4.52 -29.094 -13.07 1 54.88 60 SER B CA 1
ATOM 963 C C . SER B 1 60 ? 3.24 -29.812 -13.492 1 54.88 60 SER B C 1
ATOM 965 O O . SER B 1 60 ? 3.244 -31.031 -13.703 1 54.88 60 SER B O 1
ATOM 967 N N . SER B 1 61 ? 2.068 -29.203 -13.32 1 48.94 61 SER B N 1
ATOM 968 C CA . SER B 1 61 ? 0.952 -30.031 -13.766 1 48.94 61 SER B CA 1
ATOM 969 C C . SER B 1 61 ? 0.762 -29.938 -15.273 1 48.94 61 SER B C 1
ATOM 971 O O . SER B 1 61 ? -0.245 -30.422 -15.812 1 48.94 61 SER B O 1
ATOM 973 N N . LEU B 1 62 ? 1.413 -29 -15.875 1 44.84 62 LEU B N 1
ATOM 974 C CA . LEU B 1 62 ? 1.245 -29.188 -17.312 1 44.84 62 LEU B CA 1
ATOM 975 C C . LEU B 1 62 ? 2.117 -30.3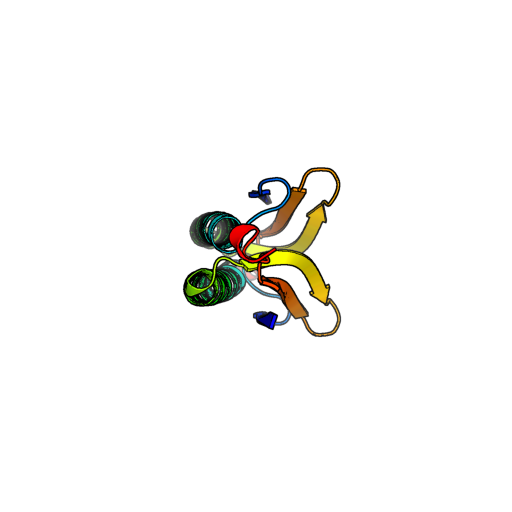44 -17.797 1 44.84 62 LEU B C 1
ATOM 977 O O . LEU B 1 62 ? 3.244 -30.516 -17.328 1 44.84 62 LEU B O 1
#

Nearest PDB structures (foldseek):
  1wg1-assembly1_A  TM=4.388E-01  e=3.255E-01  Homo sapiens
  6hhn-assembly1_A-2  TM=4.227E-01  e=1.436E+00  Formosa agariphila
  1x8d-assembly2_D  TM=4.669E-01  e=2.114E+00  Escherichia coli
  7byw-assembly1_B  TM=4.447E-01  e=1.858E+00  Paracidovorax avenae ATCC 19860
  2qlw-assembly1_A  TM=4.032E-01  e=1.742E+00  unclassified

Secondary stru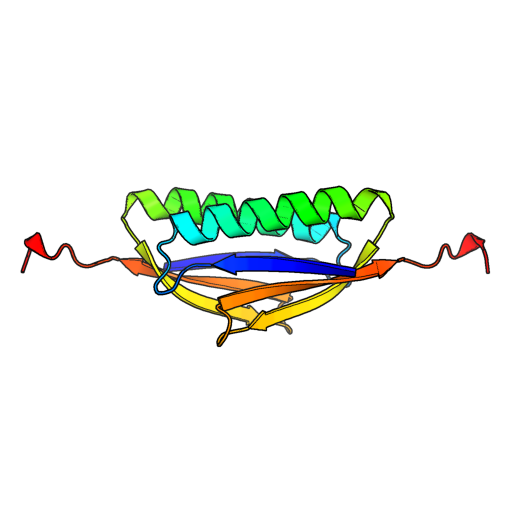cture (DSSP, 8-state):
-EEEEE--TT-BHHHHHHHHHHHHHHHHHHGGG-EEEEEEEEETTTTEEEEEEEE---GGG-/-EEEEE--TT-BHHHHHHHHHHHHHHHHHHGGG-EEEEEEEEETTTTEEEEEEEE---GGG-

Radius of gyration: 15.76 Å; Cα contacts (8 Å, |Δi|>4): 233; chains: 2; bounding box: 24×61×34 Å

Foldseek 3Di:
DKQKFAFDDVHDPVRVVVRVVVSVVVVVVVCVQPWDWDDWDQDPVRRMIMTDIDGDPPVVVD/DKQKFAFDDVHDPVRVVVRVVVSVVVVVVVCVQPKDWDDWDQDPVRRMIMTDIDGDPPVVVD

Sequence (124 aa):
MICRVLFPEKARAIDLSVSLASLATQLMKAETHQRRVTGIRFNKQDKAIEVELEEIPDESSLMICRVLFPEKARAIDLSVSLASLATQLMKAETHQRRVTGIRFNKQDKAIEVELEEIPDESSL

Solvent-accessible surface area (backbone atoms only — not comparable to full-atom values): 6554 Å² total; per-residue (Å²): 90,77,49,73,35,63,47,64,83,81,25,36,27,51,54,48,15,54,33,34,38,52,41,17,51,52,28,47,63,50,32,82,56,52,22,30,48,76,44,78,45,77,38,78,90,72,32,28,44,38,36,31,38,41,72,56,74,61,65,80,78,103,92,76,49,72,35,63,48,66,82,81,27,37,27,52,53,46,16,54,33,34,38,50,42,17,52,54,28,48,62,52,30,83,57,55,22,30,48,75,44,76,44,75,39,75,88,72,32,29,44,38,36,32,37,40,72,56,74,61,64,80,78,102